Protein AF-A0A7S2Z7R9-F1 (afdb_monomer_lite)

InterPro domains:
  IPR000560 Histidine phosphatase superfamily, clade-2 [PF00328] (1-118)
  IPR029033 Histidine phosphatase superfamily [G3DSA:3.40.50.1240] (1-161)
  IPR029033 Histidine phosphatase superfamily [SSF53254] (1-146)
  IPR050645 Histidine Acid Phosphatase [PTHR11567] (1-157)

Sequence (161 aa):
QLGGWLRQRYSLDHFAGFLPADYSPQAIKVRSTNISRTLDTVTGVLTGLFPSSRSPILIETCDDTKEWLYPNHRNCQRLQQLMAATKKGLESKRKENEYLSGLEARLREAVKLPKDGEEKKDLRFVAMYDVAKSYKFHTGQVPPHYEMGEDLLKELERVAV

Foldseek 3Di:
DQLLVCQCCCPNPDNNPNDDQADDPVSDAAEFEPDPVGVVVVVVSPCNNHVPYPDDDDYDYDDLLPDDVDPSLVNDVVSVVVVVVVVVVVVVVLVVDPVNVVLVVLQCVQLVPDDPPPDRDDDDLLVQLCQQVVVCVVPVHGDPNGNADPVSSVVSVVVND

Secondary structure (DSSP, 8-state):
-HHHHHHIIIIISTTTTSS-SS--TTT--EE--S-HHHHHHHHHHHHHHSTT--SPPPEE---TTT--SS--TTT-HHHHHHHHHHHHHHHHHHHH-HHHHHHHHHHHHHTTPPPBTB------HHHHHHHHHHHHHHHSS--TTS---HHHHHHHHHHH-

Organism: NCBI:txid464258

Structure (mmCIF, N/CA/C/O backbone):
data_AF-A0A7S2Z7R9-F1
#
_entry.id   AF-A0A7S2Z7R9-F1
#
loop_
_atom_site.group_PDB
_atom_site.id
_atom_site.type_symbol
_atom_site.label_atom_id
_atom_site.label_alt_id
_atom_site.label_comp_id
_atom_site.label_asym_id
_atom_site.label_entity_id
_atom_site.label_seq_id
_atom_site.pdbx_PDB_ins_code
_atom_site.Cartn_x
_atom_site.Cartn_y
_atom_site.Cartn_z
_atom_site.occupancy
_atom_site.B_iso_or_equiv
_atom_site.auth_seq_id
_atom_site.auth_comp_id
_atom_site.auth_asym_id
_atom_site.auth_atom_id
_atom_site.pdbx_PDB_model_num
ATOM 1 N N . GLN A 1 1 ? 6.169 8.914 -10.590 1.00 88.12 1 GLN A N 1
ATOM 2 C CA . GLN A 1 1 ? 7.430 9.478 -10.052 1.00 88.12 1 GLN A CA 1
ATOM 3 C C . GLN A 1 1 ? 8.438 8.393 -9.659 1.00 88.12 1 GLN A C 1
ATOM 5 O O . GLN A 1 1 ? 9.552 8.450 -10.161 1.00 88.12 1 GLN A O 1
ATOM 10 N N . LEU A 1 2 ? 8.075 7.374 -8.863 1.00 97.56 2 LEU A N 1
ATOM 11 C CA . LEU A 1 2 ? 9.015 6.322 -8.422 1.00 97.56 2 LEU A CA 1
ATOM 12 C C . LEU A 1 2 ? 9.764 5.602 -9.565 1.00 97.56 2 LEU A C 1
ATOM 14 O O . LEU A 1 2 ? 10.980 5.473 -9.499 1.00 97.56 2 LEU A O 1
ATOM 18 N N . GLY A 1 3 ? 9.074 5.184 -10.631 1.00 96.94 3 GLY A N 1
ATOM 19 C CA . GLY A 1 3 ? 9.710 4.505 -11.772 1.00 96.94 3 GLY A CA 1
ATOM 20 C C . GLY A 1 3 ? 10.832 5.309 -12.434 1.00 96.94 3 GLY A C 1
ATOM 21 O O . GLY A 1 3 ? 11.929 4.797 -12.637 1.00 96.94 3 GLY A O 1
ATOM 22 N N . GLY A 1 4 ? 10.584 6.595 -12.696 1.00 96.38 4 GLY A N 1
ATOM 23 C CA . GLY A 1 4 ? 11.594 7.492 -13.264 1.00 96.38 4 GLY A CA 1
ATOM 24 C C . GLY A 1 4 ? 12.778 7.714 -12.321 1.00 96.38 4 GLY A C 1
ATOM 25 O O . GLY A 1 4 ? 13.920 7.736 -12.765 1.00 96.38 4 GLY A O 1
ATOM 26 N N . TRP A 1 5 ? 12.526 7.792 -11.009 1.00 96.06 5 TRP A N 1
ATOM 27 C CA . TRP A 1 5 ? 13.599 7.865 -10.015 1.00 96.06 5 TRP A CA 1
ATOM 28 C C . TRP A 1 5 ? 14.475 6.601 -10.014 1.00 96.06 5 TRP A C 1
ATOM 30 O O . TRP A 1 5 ? 15.701 6.702 -9.993 1.00 96.06 5 TRP A O 1
ATOM 40 N N . LEU A 1 6 ? 13.865 5.411 -10.102 1.00 95.81 6 LEU A N 1
ATOM 41 C CA . LEU A 1 6 ? 14.597 4.145 -10.210 1.00 95.81 6 LEU A CA 1
ATOM 42 C C . LEU A 1 6 ? 15.442 4.094 -11.488 1.00 95.81 6 LEU A C 1
ATOM 44 O O . LEU A 1 6 ? 16.604 3.702 -11.423 1.00 95.81 6 LEU A O 1
ATOM 48 N N . ARG A 1 7 ? 14.895 4.545 -12.625 1.00 94.81 7 ARG A N 1
ATOM 49 C CA . ARG A 1 7 ? 15.636 4.650 -13.891 1.00 94.81 7 ARG A CA 1
ATOM 50 C C . ARG A 1 7 ? 16.863 5.542 -13.743 1.00 94.81 7 ARG A C 1
ATOM 52 O O . ARG A 1 7 ? 17.962 5.135 -14.115 1.00 94.81 7 ARG A O 1
ATOM 59 N N . GLN A 1 8 ? 16.680 6.732 -13.170 1.00 94.44 8 GLN A N 1
ATOM 60 C CA . GLN A 1 8 ? 17.779 7.668 -12.952 1.00 94.44 8 GLN A CA 1
ATOM 61 C C . GLN A 1 8 ? 18.875 7.019 -12.107 1.00 94.44 8 GLN A C 1
ATOM 63 O O . GLN A 1 8 ? 20.043 7.040 -12.470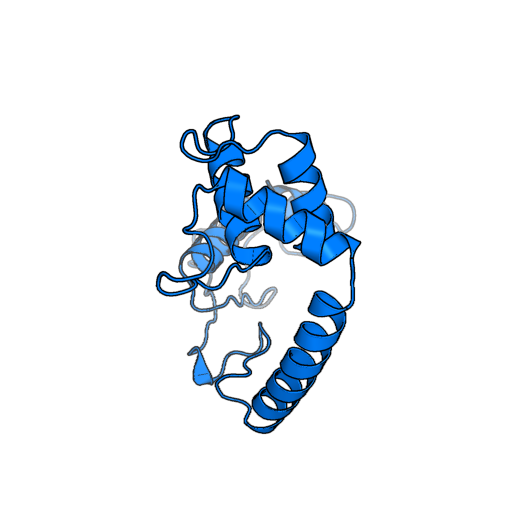 1.00 94.44 8 GLN A O 1
ATOM 68 N N . ARG A 1 9 ? 18.494 6.360 -11.011 1.00 93.81 9 ARG A N 1
ATOM 69 C CA . ARG A 1 9 ? 19.445 5.772 -10.069 1.00 93.81 9 ARG A CA 1
ATOM 70 C C . ARG A 1 9 ? 20.182 4.546 -10.612 1.00 93.81 9 ARG A C 1
ATOM 72 O O . ARG A 1 9 ? 21.380 4.422 -10.367 1.00 93.81 9 ARG A O 1
ATOM 79 N N . TYR A 1 10 ? 19.472 3.640 -11.282 1.00 94.44 10 TYR A N 1
ATOM 80 C CA . TYR A 1 10 ? 19.957 2.288 -11.589 1.00 94.44 10 TYR A CA 1
ATOM 81 C C . TYR A 1 10 ? 20.272 2.031 -13.063 1.00 94.44 10 TYR A C 1
ATOM 83 O O . TYR A 1 10 ? 20.870 1.007 -13.375 1.00 94.44 10 TYR A O 1
ATOM 91 N N . SER A 1 11 ? 19.886 2.936 -13.961 1.00 90.38 11 SER A N 1
ATOM 92 C CA . SER A 1 11 ? 20.220 2.832 -15.384 1.00 90.38 11 SER A CA 1
ATOM 93 C C . SER A 1 11 ? 21.112 3.976 -15.856 1.00 90.38 11 SER A C 1
ATOM 95 O O . SER A 1 11 ? 22.000 3.725 -16.666 1.00 90.38 11 SER A O 1
ATOM 97 N N . LEU A 1 12 ? 20.892 5.207 -15.369 1.00 88.88 12 LEU A N 1
ATOM 98 C CA . LEU A 1 12 ? 21.508 6.415 -15.940 1.00 88.88 12 LEU A CA 1
ATOM 99 C C . LEU A 1 12 ? 22.667 7.004 -15.111 1.00 88.88 12 LEU A C 1
ATOM 101 O O . LEU A 1 12 ? 23.697 7.313 -15.698 1.00 88.88 12 LEU A O 1
ATOM 105 N N . ASP A 1 13 ? 22.529 7.131 -13.786 1.00 86.75 13 ASP A N 1
ATOM 106 C CA . ASP A 1 13 ? 23.502 7.833 -12.926 1.00 86.75 13 ASP A CA 1
ATOM 107 C C . ASP A 1 13 ? 24.344 6.881 -12.053 1.00 86.75 13 ASP A C 1
ATOM 109 O O . ASP A 1 13 ? 25.301 6.259 -12.506 1.00 86.75 13 ASP A O 1
ATOM 113 N N . HIS A 1 14 ? 24.012 6.801 -10.756 1.00 65.88 14 HIS A N 1
ATOM 114 C 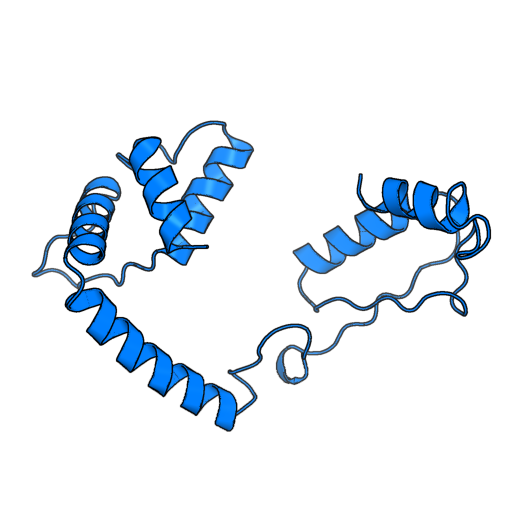CA . HIS A 1 14 ? 24.882 6.311 -9.684 1.00 65.88 14 HIS A CA 1
ATOM 115 C C . HIS A 1 14 ? 25.293 4.849 -9.841 1.00 65.88 14 HIS A C 1
ATOM 117 O O . HIS A 1 14 ? 26.361 4.458 -9.378 1.00 65.88 14 HIS A O 1
ATOM 123 N N . PHE A 1 15 ? 24.443 4.056 -10.484 1.00 77.88 15 PHE A N 1
ATOM 124 C CA . PHE A 1 15 ? 24.725 2.679 -10.861 1.00 77.88 15 PHE A CA 1
ATOM 125 C C . PHE A 1 15 ? 24.527 2.510 -12.368 1.00 77.88 15 PHE A C 1
ATOM 127 O O . PHE A 1 15 ? 23.833 1.589 -12.793 1.00 77.88 15 PHE A O 1
ATOM 134 N N . ALA A 1 16 ? 25.064 3.435 -13.171 1.00 79.25 16 ALA A N 1
ATOM 135 C CA . ALA A 1 16 ? 24.972 3.387 -14.626 1.00 79.25 16 ALA A CA 1
ATOM 136 C C . ALA A 1 16 ? 25.316 1.982 -15.147 1.00 79.25 16 ALA A C 1
ATOM 138 O O . ALA A 1 16 ? 26.379 1.433 -14.857 1.00 79.25 16 ALA A O 1
ATOM 139 N N . GLY A 1 17 ? 24.377 1.387 -15.887 1.00 83.25 17 GLY A N 1
ATOM 140 C CA . GLY A 1 17 ? 24.509 0.036 -16.436 1.00 83.25 17 GLY A CA 1
ATOM 141 C C . GLY A 1 17 ? 24.151 -1.125 -15.497 1.00 83.25 17 GLY A C 1
ATOM 142 O O . GLY A 1 17 ? 24.219 -2.266 -15.946 1.00 83.25 17 GLY A O 1
ATOM 143 N N . PHE A 1 18 ? 23.736 -0.888 -14.243 1.00 93.12 18 PHE A N 1
ATOM 144 C CA . PHE A 1 18 ? 23.233 -1.965 -13.374 1.00 93.12 18 PHE A CA 1
ATOM 145 C C . PHE A 1 18 ? 21.932 -2.564 -13.920 1.00 93.12 18 PHE A C 1
ATOM 147 O O . PHE A 1 18 ? 21.804 -3.783 -14.023 1.00 93.12 18 PHE A O 1
ATOM 154 N N . LEU A 1 19 ? 20.980 -1.710 -14.308 1.00 93.88 19 LEU A N 1
ATOM 155 C CA . LEU A 1 19 ? 19.803 -2.104 -15.076 1.00 93.88 19 LEU A CA 1
ATOM 156 C C . LEU A 1 19 ? 19.940 -1.655 -16.534 1.00 93.88 19 LEU A C 1
ATOM 158 O O . LEU A 1 19 ? 20.324 -0.505 -16.780 1.00 93.88 19 LEU A O 1
ATOM 162 N N . PRO A 1 20 ? 19.553 -2.506 -17.502 1.00 91.31 20 PRO A N 1
ATOM 163 C CA . PRO A 1 20 ? 19.521 -2.113 -18.903 1.00 91.31 20 PRO A CA 1
ATOM 164 C C . PRO A 1 20 ? 18.570 -0.928 -19.108 1.00 91.31 20 PRO A C 1
ATOM 166 O O . PRO A 1 20 ? 17.554 -0.796 -18.425 1.00 91.31 20 PRO A O 1
ATOM 169 N N . ALA A 1 21 ? 18.908 -0.052 -20.057 1.00 89.19 21 ALA A N 1
ATOM 170 C CA . ALA A 1 21 ? 18.085 1.114 -20.373 1.00 89.19 21 ALA A CA 1
ATOM 171 C C . ALA A 1 21 ? 16.717 0.723 -20.962 1.00 89.19 21 ALA A C 1
ATOM 173 O O . ALA A 1 21 ? 15.738 1.444 -20.755 1.00 89.19 21 ALA A O 1
ATOM 174 N N . ASP A 1 22 ? 16.653 -0.416 -21.652 1.00 90.44 22 ASP A N 1
ATOM 175 C CA . ASP A 1 22 ? 15.430 -1.023 -22.167 1.00 90.44 22 ASP A CA 1
ATOM 176 C C . ASP A 1 22 ? 15.057 -2.263 -21.354 1.00 90.44 22 ASP A C 1
ATOM 178 O O . ASP A 1 22 ? 15.906 -2.912 -20.738 1.00 90.44 22 ASP A O 1
ATOM 182 N N . TYR A 1 23 ? 13.769 -2.604 -21.355 1.00 93.06 23 TYR A N 1
ATOM 183 C CA . TYR A 1 23 ? 13.284 -3.776 -20.638 1.00 93.06 23 TYR A CA 1
ATOM 184 C C . TYR A 1 23 ? 13.935 -5.061 -21.169 1.00 93.06 23 TYR A C 1
ATOM 186 O O . TYR A 1 23 ? 13.896 -5.350 -22.365 1.00 93.06 23 TYR A O 1
ATOM 194 N N . SER A 1 24 ? 14.466 -5.867 -20.247 1.00 91.44 24 SER A N 1
ATOM 195 C CA . SER A 1 24 ? 14.914 -7.231 -20.512 1.00 91.44 24 SER A CA 1
ATOM 196 C C . SER A 1 24 ? 14.293 -8.191 -19.491 1.00 91.44 24 SER A C 1
ATOM 198 O O . SER A 1 24 ? 14.525 -8.021 -18.289 1.00 91.44 24 SER A O 1
ATOM 200 N N . PRO A 1 25 ? 13.556 -9.233 -19.927 1.00 91.44 25 PRO A N 1
ATOM 201 C CA . PRO A 1 25 ? 12.951 -10.216 -19.024 1.00 91.44 25 PRO A CA 1
ATOM 202 C C . PRO A 1 25 ? 13.986 -11.064 -18.268 1.00 91.44 25 PRO A C 1
ATOM 204 O O . PRO A 1 25 ? 13.652 -11.705 -17.278 1.00 91.44 25 PRO A O 1
ATOM 207 N N . GLN A 1 26 ? 15.246 -11.079 -18.717 1.00 92.00 26 GLN A N 1
ATOM 208 C CA . GLN A 1 26 ? 16.338 -11.768 -18.021 1.00 92.00 26 GLN A CA 1
ATOM 209 C C . GLN A 1 26 ? 16.934 -10.917 -16.892 1.00 92.00 26 GLN A C 1
ATOM 211 O O . GLN A 1 26 ? 17.504 -11.464 -15.952 1.00 92.00 26 GLN A O 1
ATOM 216 N N . ALA A 1 27 ? 16.805 -9.589 -16.982 1.00 91.44 27 ALA A N 1
ATOM 217 C CA . ALA A 1 27 ? 17.386 -8.657 -16.021 1.00 91.44 27 ALA A CA 1
ATOM 218 C C . ALA A 1 27 ? 16.468 -8.390 -14.824 1.00 91.44 27 ALA A C 1
ATOM 220 O O . ALA A 1 27 ? 16.953 -8.072 -13.740 1.00 91.44 27 ALA A O 1
ATOM 221 N N . ILE A 1 28 ? 15.148 -8.501 -15.007 1.00 93.50 28 ILE A N 1
ATOM 222 C CA . ILE A 1 28 ? 14.179 -8.215 -13.948 1.00 93.50 28 ILE A CA 1
ATOM 223 C C . ILE A 1 28 ? 13.091 -9.280 -13.873 1.00 93.50 28 ILE A C 1
ATOM 225 O O . ILE A 1 28 ? 12.597 -9.771 -14.886 1.00 93.50 28 ILE A O 1
ATOM 229 N N . LYS A 1 29 ? 12.654 -9.556 -12.645 1.00 95.44 29 LYS A N 1
ATOM 230 C CA . LYS A 1 29 ? 11.396 -10.245 -12.360 1.00 95.44 29 LYS A CA 1
ATOM 231 C C . LYS A 1 29 ? 10.484 -9.292 -11.616 1.00 95.44 29 LYS A C 1
ATOM 233 O O . LYS A 1 29 ? 10.929 -8.602 -10.700 1.00 95.44 29 LYS A O 1
ATOM 238 N N . VAL A 1 30 ? 9.219 -9.261 -12.009 1.00 97.00 30 VAL A N 1
ATOM 239 C CA . VAL A 1 30 ? 8.224 -8.386 -11.399 1.00 97.00 30 VAL A CA 1
ATOM 240 C C . VAL A 1 30 ? 7.154 -9.247 -10.763 1.00 97.00 30 VAL A C 1
ATOM 242 O O . VAL A 1 30 ? 6.573 -10.103 -11.422 1.00 97.00 30 VAL A O 1
ATOM 245 N N . ARG A 1 31 ? 6.884 -8.992 -9.485 1.00 97.56 31 ARG A N 1
ATOM 246 C CA . ARG A 1 31 ? 5.823 -9.648 -8.730 1.00 97.56 31 ARG A CA 1
ATOM 247 C C . ARG A 1 31 ? 4.977 -8.602 -8.019 1.00 97.56 31 ARG A C 1
ATOM 249 O O . ARG A 1 31 ? 5.515 -7.627 -7.498 1.00 97.56 31 ARG A O 1
ATOM 256 N N . SER A 1 32 ? 3.672 -8.826 -7.972 1.00 98.12 32 SER A N 1
ATOM 257 C CA . SER A 1 32 ? 2.734 -8.035 -7.179 1.00 98.12 32 SER A CA 1
ATOM 258 C C . SER A 1 32 ? 1.712 -8.949 -6.508 1.00 98.12 32 SER A C 1
ATOM 260 O O . SER A 1 32 ? 1.587 -10.123 -6.861 1.00 98.12 32 SER A O 1
ATOM 262 N N . THR A 1 33 ? 0.965 -8.415 -5.546 1.00 98.00 33 THR A N 1
ATOM 263 C CA . THR A 1 33 ? -0.253 -9.089 -5.086 1.00 98.00 33 THR A CA 1
ATOM 264 C C . THR A 1 33 ? -1.307 -9.046 -6.189 1.00 98.00 33 THR A C 1
ATOM 266 O O . THR A 1 33 ? -1.327 -8.121 -7.003 1.00 98.00 33 THR A O 1
ATOM 269 N N . ASN A 1 34 ? -2.223 -10.014 -6.202 1.00 97.50 34 ASN A N 1
ATOM 270 C CA . ASN A 1 34 ? -3.347 -10.020 -7.140 1.00 97.50 34 ASN A CA 1
ATOM 271 C C . ASN A 1 34 ? -4.473 -9.057 -6.704 1.00 97.50 34 ASN A C 1
ATOM 273 O O . ASN A 1 34 ? -5.603 -9.466 -6.448 1.00 97.50 34 ASN A O 1
ATOM 277 N N . ILE A 1 35 ? -4.146 -7.773 -6.537 1.00 97.12 35 ILE A N 1
ATOM 278 C CA . ILE A 1 35 ? -5.073 -6.710 -6.130 1.00 97.12 35 ILE A CA 1
ATOM 279 C C . ILE A 1 35 ? -4.945 -5.568 -7.142 1.00 97.12 35 ILE A C 1
ATOM 281 O O . ILE A 1 35 ? -3.841 -5.110 -7.414 1.00 97.12 35 ILE A O 1
ATOM 285 N N . SER A 1 36 ? -6.063 -5.062 -7.671 1.00 97.81 36 SER A N 1
ATOM 286 C CA . SER A 1 36 ? -6.060 -4.034 -8.732 1.00 97.81 36 SER A CA 1
ATOM 287 C C . SER A 1 36 ? -5.124 -2.858 -8.434 1.00 97.81 36 SER A C 1
ATOM 289 O O . SER A 1 36 ? -4.216 -2.579 -9.208 1.00 97.81 36 SER A O 1
ATOM 291 N N . ARG A 1 37 ? -5.240 -2.250 -7.247 1.00 96.50 37 ARG A N 1
ATOM 292 C CA . ARG A 1 37 ? -4.415 -1.090 -6.867 1.00 96.50 37 ARG A CA 1
ATOM 293 C C . ARG A 1 37 ? -2.907 -1.359 -6.897 1.00 96.50 37 ARG A C 1
ATOM 295 O O . ARG A 1 37 ? -2.132 -0.448 -7.180 1.00 96.50 37 ARG A O 1
ATOM 302 N N . THR A 1 38 ? -2.462 -2.576 -6.574 1.00 97.62 38 THR A N 1
ATOM 303 C CA . THR A 1 38 ? -1.030 -2.913 -6.575 1.00 97.62 38 THR A CA 1
ATOM 304 C C . THR A 1 38 ? -0.548 -3.241 -7.984 1.00 97.62 38 THR A C 1
ATOM 306 O O . THR A 1 38 ? 0.586 -2.903 -8.318 1.00 97.62 38 THR A O 1
ATOM 309 N N . LEU A 1 39 ? -1.409 -3.817 -8.829 1.00 98.19 39 LEU A N 1
ATOM 310 C CA . LEU A 1 39 ? -1.163 -4.005 -10.262 1.00 98.19 39 LEU A CA 1
ATOM 311 C C . LEU A 1 39 ? -1.050 -2.670 -11.009 1.00 98.19 39 LEU A C 1
ATOM 313 O O . LEU A 1 39 ? -0.093 -2.461 -11.756 1.00 98.19 39 LEU A O 1
ATOM 317 N N . ASP A 1 40 ? -1.957 -1.732 -10.748 1.00 97.75 40 ASP A N 1
ATOM 318 C CA . ASP A 1 40 ? -1.918 -0.392 -11.344 1.00 97.75 40 ASP A CA 1
ATOM 319 C C . ASP A 1 40 ? -0.670 0.372 -10.884 1.00 97.75 40 ASP A C 1
ATOM 321 O O . ASP A 1 40 ? 0.030 0.996 -11.685 1.00 97.75 40 ASP A O 1
ATOM 325 N N . THR A 1 41 ? -0.333 0.261 -9.594 1.00 97.88 41 THR A N 1
ATOM 326 C CA . THR A 1 41 ? 0.868 0.890 -9.028 1.00 97.88 41 THR A CA 1
ATOM 327 C C . THR A 1 41 ? 2.139 0.356 -9.682 1.00 97.88 41 THR A C 1
ATOM 329 O O . THR A 1 41 ? 2.964 1.150 -10.139 1.00 97.88 41 THR A O 1
ATOM 332 N N . VAL A 1 42 ? 2.321 -0.971 -9.753 1.00 97.88 42 VAL A N 1
ATOM 333 C CA . VAL A 1 42 ? 3.531 -1.546 -10.363 1.00 97.88 42 VAL A CA 1
ATOM 334 C C . VAL A 1 42 ? 3.590 -1.245 -11.860 1.00 97.88 42 VAL A C 1
ATOM 336 O O . VAL A 1 42 ? 4.666 -0.935 -12.363 1.00 97.88 42 VAL A O 1
ATOM 339 N N . THR A 1 43 ? 2.448 -1.212 -12.550 1.00 96.50 43 THR A N 1
ATOM 340 C CA . THR A 1 43 ? 2.372 -0.788 -13.954 1.00 96.50 43 THR A CA 1
ATOM 341 C C . THR A 1 43 ? 2.872 0.647 -14.117 1.00 96.50 43 THR A C 1
ATOM 343 O O . THR A 1 43 ? 3.762 0.899 -14.925 1.00 96.50 43 THR A O 1
ATOM 346 N N . GLY A 1 44 ? 2.402 1.586 -13.288 1.00 96.62 44 GLY A N 1
ATOM 347 C CA . GLY A 1 44 ? 2.888 2.969 -13.301 1.00 96.62 44 GLY A CA 1
ATOM 348 C C . GLY A 1 44 ? 4.385 3.102 -12.983 1.00 96.62 44 GLY A C 1
ATOM 349 O O . GLY A 1 44 ? 5.074 3.947 -13.562 1.00 96.62 44 GLY A O 1
ATOM 350 N N . VAL A 1 45 ? 4.922 2.259 -12.093 1.00 97.81 45 VAL A N 1
ATOM 351 C CA . VAL A 1 45 ? 6.368 2.192 -11.817 1.00 97.81 45 VAL A CA 1
ATOM 352 C C . VAL A 1 45 ? 7.133 1.691 -13.042 1.00 97.81 45 VAL A C 1
ATOM 354 O O . VAL A 1 45 ? 8.118 2.317 -13.429 1.00 97.81 45 VAL A O 1
ATOM 357 N N . LEU A 1 46 ? 6.680 0.613 -13.679 1.00 96.81 46 LEU A N 1
ATOM 358 C CA . LEU A 1 46 ? 7.333 0.030 -14.850 1.00 96.81 46 LEU A CA 1
ATOM 359 C C . LEU A 1 46 ? 7.319 0.968 -16.056 1.00 96.81 46 LEU A C 1
ATOM 361 O O . LEU A 1 46 ? 8.352 1.115 -16.702 1.00 96.81 46 LEU A O 1
ATOM 365 N N . THR A 1 47 ? 6.209 1.666 -16.304 1.00 95.38 47 THR A N 1
ATOM 366 C CA . THR A 1 47 ? 6.122 2.687 -17.359 1.00 95.38 47 THR A CA 1
ATOM 367 C C . THR A 1 47 ? 7.138 3.809 -17.140 1.00 95.38 47 THR A C 1
ATOM 369 O O . THR A 1 47 ? 7.734 4.303 -18.090 1.00 95.38 47 THR A O 1
ATOM 372 N N . GLY A 1 48 ? 7.382 4.206 -15.886 1.00 95.69 48 GLY A N 1
ATOM 373 C CA . GLY A 1 48 ? 8.418 5.193 -15.574 1.00 95.69 48 GLY A CA 1
ATOM 374 C C . GLY A 1 48 ? 9.847 4.643 -15.661 1.00 95.69 48 GLY A C 1
ATOM 375 O O . GLY A 1 48 ? 10.764 5.380 -16.016 1.00 95.69 48 GLY A O 1
ATOM 376 N N . LEU A 1 49 ? 10.044 3.368 -15.321 1.00 96.19 49 LEU A N 1
ATOM 377 C CA . LEU A 1 49 ? 11.356 2.718 -15.317 1.00 96.19 49 LEU A CA 1
ATOM 378 C C . LEU A 1 49 ? 11.830 2.375 -16.743 1.00 96.19 49 LEU A C 1
ATOM 380 O O . LEU A 1 49 ? 12.982 2.641 -17.094 1.00 96.19 49 LEU A O 1
ATOM 384 N N . PHE A 1 50 ? 10.923 1.870 -17.584 1.00 95.62 50 PHE A N 1
ATOM 385 C CA . PHE A 1 50 ? 11.160 1.463 -18.974 1.00 95.62 50 PHE A CA 1
ATOM 386 C C . PHE A 1 50 ? 10.183 2.157 -19.945 1.00 95.62 50 PHE A C 1
ATOM 388 O O . PHE A 1 50 ? 9.362 1.490 -20.577 1.00 95.62 50 PHE A O 1
ATOM 395 N N . PRO A 1 51 ? 10.268 3.489 -20.110 1.00 93.69 51 PRO A N 1
ATOM 396 C CA . PRO A 1 51 ? 9.305 4.263 -20.902 1.00 93.69 51 PRO A CA 1
ATOM 397 C C . PRO A 1 51 ? 9.286 3.900 -22.393 1.00 93.69 51 PRO A C 1
ATOM 399 O O . PRO A 1 51 ? 8.278 4.106 -23.061 1.00 93.69 51 PRO A O 1
ATOM 402 N N . SER A 1 52 ? 10.385 3.346 -22.914 1.00 91.19 52 SER A N 1
ATOM 403 C CA . SER A 1 52 ? 10.528 2.949 -24.321 1.00 91.19 52 SER A CA 1
ATOM 404 C C . SER A 1 52 ? 10.183 1.479 -24.585 1.00 91.19 52 SER A C 1
ATOM 406 O O . SER A 1 52 ? 10.344 1.013 -25.715 1.00 91.19 52 SER A O 1
ATOM 408 N N . SER A 1 53 ? 9.739 0.723 -23.570 1.00 90.62 53 SER A N 1
ATOM 409 C CA . SER A 1 53 ? 9.450 -0.703 -23.744 1.00 90.62 53 SER A CA 1
ATOM 410 C C . SER A 1 53 ? 8.286 -0.910 -24.711 1.00 90.62 53 SER A C 1
ATOM 412 O O . SER A 1 53 ? 7.166 -0.475 -24.459 1.00 90.62 53 SER A O 1
ATOM 414 N N . ARG A 1 54 ? 8.547 -1.623 -25.810 1.00 86.75 54 ARG A N 1
ATOM 415 C CA . ARG A 1 54 ? 7.513 -2.080 -26.757 1.00 86.75 54 ARG A CA 1
ATOM 416 C C . ARG A 1 54 ? 6.985 -3.470 -26.422 1.00 86.75 54 ARG A C 1
ATOM 418 O O . ARG A 1 54 ? 5.926 -3.860 -26.904 1.00 86.75 54 ARG A O 1
ATOM 425 N N . SER A 1 55 ? 7.737 -4.213 -25.618 1.00 87.44 55 SER A N 1
ATOM 426 C CA . SER A 1 55 ? 7.376 -5.559 -25.197 1.00 87.44 55 SER A CA 1
ATOM 427 C C . SER A 1 55 ? 6.502 -5.502 -23.946 1.00 87.44 55 SER A C 1
ATOM 429 O O . SER A 1 55 ? 6.767 -4.677 -23.061 1.00 87.44 55 SER A O 1
ATOM 431 N N . PRO A 1 56 ? 5.495 -6.386 -23.830 1.00 90.75 56 PRO A N 1
ATOM 432 C CA . PRO A 1 56 ? 4.748 -6.528 -22.592 1.00 90.75 56 PRO A CA 1
ATOM 433 C C . PRO A 1 56 ? 5.689 -6.982 -21.472 1.00 90.75 56 PRO A C 1
ATOM 435 O O . PRO A 1 56 ? 6.508 -7.884 -21.656 1.00 90.75 56 PRO A O 1
ATOM 438 N N . ILE A 1 57 ? 5.559 -6.352 -20.307 1.00 95.00 57 ILE A N 1
ATOM 439 C CA . ILE A 1 57 ? 6.295 -6.728 -19.099 1.00 95.00 57 ILE A CA 1
ATOM 440 C C . ILE A 1 57 ? 5.384 -7.631 -18.273 1.00 95.00 57 ILE A C 1
ATOM 442 O O . ILE A 1 57 ? 4.311 -7.207 -17.846 1.00 95.00 57 ILE A O 1
ATOM 446 N N . LEU A 1 58 ? 5.799 -8.879 -18.059 1.00 95.81 58 LEU A N 1
ATOM 447 C CA . LEU A 1 58 ? 5.026 -9.833 -17.269 1.00 95.81 58 LEU A CA 1
ATOM 448 C C . LEU A 1 58 ? 5.090 -9.469 -15.779 1.00 95.81 58 LEU A C 1
ATOM 450 O O . LEU A 1 58 ? 6.177 -9.339 -15.215 1.00 95.81 58 LEU A O 1
ATOM 454 N N . ILE A 1 59 ? 3.922 -9.347 -15.149 1.00 97.69 59 ILE A N 1
ATOM 455 C CA . ILE A 1 59 ? 3.778 -9.192 -13.700 1.00 97.69 59 ILE A CA 1
ATOM 456 C C . ILE A 1 59 ? 3.272 -10.520 -1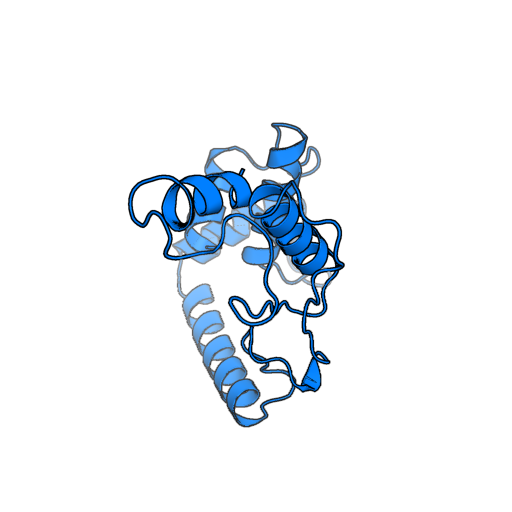3.145 1.00 97.69 59 ILE A C 1
ATOM 458 O O . ILE A 1 59 ? 2.149 -10.933 -13.427 1.00 97.69 59 ILE A O 1
ATOM 462 N N . GLU A 1 60 ? 4.102 -11.189 -12.353 1.00 97.94 60 GLU A N 1
ATOM 463 C CA . GLU A 1 60 ? 3.714 -12.413 -11.666 1.00 97.94 60 GLU A CA 1
ATOM 464 C C . GLU A 1 60 ? 2.829 -12.084 -10.460 1.00 97.94 60 GLU A C 1
ATOM 466 O O . GLU A 1 60 ? 3.138 -11.212 -9.645 1.00 97.94 60 GLU A O 1
ATOM 471 N N . THR A 1 61 ? 1.741 -12.827 -10.311 1.00 98.19 61 THR A N 1
ATOM 472 C CA . THR A 1 61 ? 0.883 -12.790 -9.127 1.00 98.19 61 THR A CA 1
ATOM 473 C C . THR A 1 61 ? 0.616 -14.212 -8.652 1.00 98.19 61 THR A C 1
ATOM 475 O O . THR A 1 61 ? 1.018 -15.192 -9.284 1.00 98.19 61 THR A O 1
ATOM 478 N N . CYS A 1 62 ? -0.042 -14.351 -7.507 1.00 96.88 62 CYS A N 1
ATOM 479 C CA . CYS A 1 62 ? -0.649 -15.617 -7.133 1.00 96.88 62 CYS A CA 1
ATOM 480 C C . CYS A 1 62 ? -2.005 -15.396 -6.469 1.00 96.88 62 CYS A C 1
ATOM 482 O O . CYS A 1 62 ? -2.375 -14.271 -6.131 1.00 96.88 62 CYS A O 1
ATOM 484 N N . ASP A 1 63 ? -2.731 -16.495 -6.313 1.00 95.94 63 ASP A N 1
ATOM 485 C CA . ASP A 1 63 ? -3.983 -16.534 -5.576 1.00 95.94 63 ASP A CA 1
ATOM 486 C C . ASP A 1 63 ? -3.799 -16.109 -4.111 1.00 95.94 63 ASP A C 1
ATOM 488 O O . ASP A 1 63 ? -2.744 -16.339 -3.507 1.00 95.94 63 ASP A O 1
ATOM 492 N N . ASP A 1 64 ? -4.839 -15.512 -3.528 1.00 93.44 64 ASP A N 1
ATOM 493 C CA . ASP A 1 64 ? -4.793 -14.970 -2.173 1.00 93.44 64 ASP A CA 1
ATOM 494 C C . ASP A 1 64 ? -4.527 -16.047 -1.113 1.00 93.44 64 ASP A C 1
ATOM 496 O O . ASP A 1 64 ? -3.977 -15.730 -0.057 1.00 93.44 64 ASP A O 1
ATOM 500 N N . THR A 1 65 ? -4.830 -17.318 -1.398 1.00 94.69 65 THR A N 1
ATOM 501 C CA . THR A 1 65 ? -4.556 -18.458 -0.515 1.00 94.69 65 THR A CA 1
ATOM 502 C C . THR A 1 65 ? -3.079 -18.823 -0.424 1.00 94.69 65 THR A C 1
ATOM 504 O O . THR A 1 65 ? -2.637 -19.382 0.580 1.00 94.69 65 THR A O 1
ATOM 507 N N . LYS A 1 66 ? -2.298 -18.470 -1.450 1.00 95.00 66 LYS A N 1
ATOM 508 C CA . LYS A 1 66 ? -0.864 -18.780 -1.576 1.00 95.00 66 LYS A CA 1
ATOM 509 C C . LYS A 1 66 ? 0.019 -17.542 -1.447 1.00 95.00 66 LYS A C 1
ATOM 511 O O . LYS A 1 66 ? 1.240 -17.643 -1.575 1.00 95.00 66 LYS A O 1
ATOM 516 N N . GLU A 1 67 ? -0.584 -16.380 -1.212 1.00 95.94 67 GLU A N 1
ATOM 517 C CA . GLU A 1 67 ? 0.149 -15.126 -1.161 1.00 95.94 67 GLU A CA 1
ATOM 518 C C . GLU A 1 67 ? 1.021 -15.022 0.090 1.00 95.94 67 GLU A C 1
ATOM 520 O O . GLU A 1 67 ? 0.607 -15.368 1.200 1.00 95.94 67 GLU A O 1
ATOM 525 N N . TRP A 1 68 ? 2.234 -14.515 -0.119 1.00 94.56 68 TRP A N 1
ATOM 526 C CA . TRP A 1 68 ? 3.270 -14.334 0.894 1.00 94.56 68 TRP A CA 1
ATOM 527 C C . TRP A 1 68 ? 3.804 -12.896 0.948 1.00 94.56 68 TRP A C 1
ATOM 529 O O . TRP A 1 68 ? 4.564 -12.563 1.853 1.00 94.56 68 TRP A O 1
ATOM 539 N N . LEU A 1 69 ? 3.368 -12.016 0.037 1.00 96.44 69 LEU A N 1
ATOM 540 C CA . LEU A 1 69 ? 3.663 -10.578 0.082 1.00 96.44 69 LEU A CA 1
ATOM 541 C C . LEU A 1 69 ? 2.922 -9.825 1.206 1.00 96.44 69 LEU A C 1
ATOM 543 O O . LEU A 1 69 ? 3.179 -8.644 1.430 1.00 96.44 69 LEU A O 1
ATOM 547 N N . TYR A 1 70 ? 2.019 -10.490 1.929 1.00 94.50 70 TYR A N 1
ATOM 548 C CA . TYR A 1 70 ? 1.436 -10.003 3.179 1.00 94.50 70 TYR A CA 1
ATOM 549 C C . TYR A 1 70 ? 1.238 -11.155 4.177 1.00 94.50 70 TYR A C 1
ATOM 551 O O . TYR A 1 70 ? 1.166 -12.317 3.768 1.00 94.50 70 TYR A O 1
ATOM 559 N N . PRO A 1 71 ? 1.099 -10.868 5.488 1.00 94.12 71 PRO A N 1
ATOM 560 C CA . PRO A 1 71 ? 0.818 -11.888 6.498 1.00 94.12 71 PRO A CA 1
ATOM 561 C C . PRO A 1 71 ? -0.535 -12.582 6.265 1.00 94.12 71 PRO A C 1
ATOM 563 O O . PRO A 1 71 ? -1.600 -12.102 6.671 1.00 94.12 71 PRO A O 1
ATOM 566 N N . ASN A 1 72 ? -0.496 -13.743 5.616 1.00 94.31 72 ASN A N 1
ATOM 567 C CA . ASN A 1 72 ? -1.678 -14.497 5.219 1.00 94.31 72 ASN A CA 1
ATOM 568 C C . ASN A 1 72 ? -2.216 -15.388 6.351 1.00 94.31 72 ASN A C 1
ATOM 570 O O . ASN A 1 72 ? -2.215 -16.618 6.300 1.00 94.31 72 ASN A O 1
ATOM 574 N N . HIS A 1 73 ? -2.689 -14.745 7.413 1.00 94.06 73 HIS A N 1
ATOM 575 C CA . HIS A 1 73 ? -3.242 -15.414 8.592 1.00 94.06 73 HIS A CA 1
ATOM 576 C C . HIS A 1 73 ? -4.559 -16.152 8.328 1.00 94.06 73 HIS A C 1
ATOM 578 O O . HIS A 1 73 ? -5.000 -16.916 9.177 1.00 94.06 73 HIS A O 1
ATOM 584 N N . ARG A 1 74 ? -5.198 -15.932 7.174 1.00 92.56 74 ARG A N 1
ATOM 585 C CA . ARG A 1 74 ? -6.395 -16.680 6.770 1.00 92.56 74 ARG A CA 1
ATOM 586 C C . ARG A 1 74 ? -6.058 -18.109 6.357 1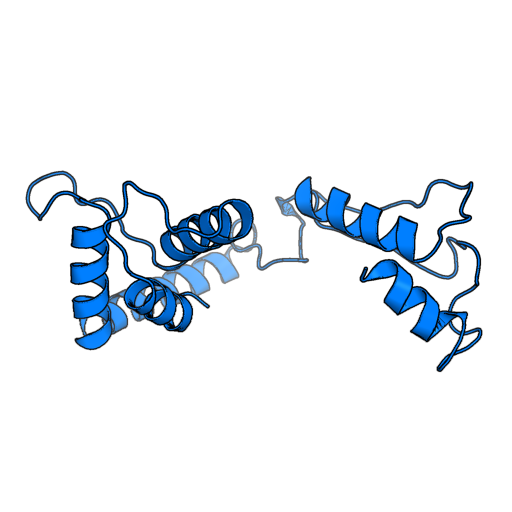.00 92.56 74 ARG A C 1
ATOM 588 O O . ARG A 1 74 ? -6.841 -19.009 6.627 1.00 92.56 74 ARG A O 1
ATOM 595 N N . ASN A 1 75 ? -4.889 -18.302 5.749 1.00 94.94 75 ASN A N 1
ATOM 596 C CA . ASN A 1 75 ? -4.470 -19.583 5.177 1.00 94.94 75 ASN A CA 1
ATOM 597 C C . ASN A 1 75 ? -3.339 -20.256 5.971 1.00 94.94 75 ASN A C 1
ATOM 599 O O . ASN A 1 75 ? -3.053 -21.432 5.775 1.00 94.94 75 ASN A O 1
ATOM 603 N N . CYS A 1 76 ? -2.722 -19.545 6.920 1.00 95.19 76 CYS A N 1
ATOM 604 C CA . CYS A 1 76 ? -1.767 -20.112 7.867 1.00 95.19 76 CYS A CA 1
ATOM 605 C C . CYS A 1 76 ? -2.410 -20.295 9.250 1.00 95.19 76 CYS A C 1
ATOM 607 O O . CYS A 1 76 ? -2.508 -19.345 10.031 1.00 95.19 76 CYS A O 1
ATOM 609 N N . GLN A 1 77 ? -2.795 -21.532 9.584 1.00 96.00 77 GLN A N 1
ATOM 610 C CA . GLN A 1 77 ? -3.485 -21.868 10.839 1.00 96.00 77 GLN A CA 1
ATOM 611 C C . GLN A 1 77 ? -2.701 -21.426 12.084 1.00 96.00 77 GLN A C 1
ATOM 613 O O . GLN A 1 77 ? -3.268 -20.864 13.022 1.00 96.00 77 GLN A O 1
ATOM 618 N N . ARG A 1 78 ? -1.378 -21.636 12.097 1.00 96.56 78 ARG A N 1
ATOM 619 C CA . ARG A 1 78 ? -0.547 -21.222 13.234 1.00 96.56 78 ARG A CA 1
ATOM 620 C C . ARG A 1 78 ? -0.515 -19.703 13.381 1.00 96.56 78 ARG A C 1
ATOM 622 O O . ARG A 1 78 ? -0.637 -19.202 14.497 1.00 96.56 78 ARG A O 1
ATOM 629 N N . LEU A 1 79 ? -0.382 -18.971 12.275 1.00 96.25 79 LEU A N 1
ATOM 630 C CA . LEU A 1 79 ? -0.398 -17.510 12.297 1.00 96.25 79 LEU A CA 1
ATOM 631 C C . LEU A 1 79 ? -1.763 -16.980 12.751 1.00 96.25 79 LEU A C 1
ATOM 633 O O . LEU A 1 79 ? -1.808 -16.060 13.560 1.00 96.25 79 LEU A O 1
ATOM 637 N N . GLN A 1 80 ? -2.862 -17.598 12.310 1.00 96.12 80 GLN A N 1
ATOM 638 C CA . GLN A 1 80 ? -4.213 -17.264 12.763 1.00 96.12 80 GLN A CA 1
ATOM 639 C C . GLN A 1 80 ? -4.339 -17.341 14.290 1.00 96.12 80 GLN A C 1
ATOM 641 O O . GLN A 1 80 ? -4.812 -16.398 14.924 1.00 96.12 80 GLN A O 1
ATOM 646 N N . GLN A 1 81 ? -3.876 -18.446 14.885 1.00 95.88 81 GLN A N 1
ATOM 647 C CA . GLN A 1 81 ? -3.905 -18.659 16.335 1.00 95.88 81 GLN A CA 1
ATOM 648 C C . GLN A 1 81 ? -3.069 -17.614 17.079 1.00 95.88 81 GLN A C 1
ATOM 650 O O . GLN A 1 81 ? -3.526 -17.052 18.074 1.00 95.88 81 GLN A O 1
ATOM 655 N N . LEU A 1 82 ? -1.859 -17.332 16.584 1.00 95.94 82 LEU A N 1
ATOM 656 C CA . LEU A 1 82 ? -0.972 -16.332 17.177 1.00 95.94 82 LEU A CA 1
ATOM 657 C C . LEU A 1 82 ? -1.596 -14.935 17.115 1.00 95.94 82 LEU A C 1
ATOM 659 O O . LEU A 1 82 ? -1.667 -14.258 18.136 1.00 95.94 82 LEU A O 1
ATOM 663 N N . MET A 1 83 ? -2.129 -14.528 15.960 1.00 94.19 83 MET A N 1
ATOM 664 C CA . MET A 1 83 ? -2.784 -13.226 15.814 1.00 94.19 83 MET A CA 1
ATOM 665 C C . MET A 1 83 ? -4.033 -13.106 16.690 1.00 94.19 83 MET A C 1
ATOM 667 O O . MET A 1 83 ? -4.251 -12.050 17.280 1.00 94.19 83 MET A O 1
ATOM 671 N N . ALA A 1 84 ? -4.828 -14.170 16.832 1.00 92.12 84 ALA A N 1
ATOM 672 C CA . ALA A 1 84 ? -5.990 -14.176 17.719 1.00 92.12 84 ALA A CA 1
ATOM 673 C C . ALA A 1 84 ? -5.588 -14.015 19.197 1.00 92.12 84 ALA A C 1
ATOM 675 O O . ALA A 1 84 ? -6.176 -13.200 19.913 1.00 92.12 84 ALA A O 1
ATOM 676 N N . ALA A 1 85 ? -4.554 -14.735 19.644 1.00 92.50 85 ALA A N 1
ATOM 677 C CA . ALA A 1 85 ? -4.021 -14.609 21.000 1.00 92.50 85 ALA A CA 1
ATOM 678 C C . ALA A 1 85 ? -3.467 -13.198 21.266 1.00 92.50 85 ALA A C 1
ATOM 680 O O . ALA A 1 85 ? -3.795 -12.583 22.283 1.00 92.50 85 ALA A O 1
ATOM 681 N N . THR A 1 86 ? -2.690 -12.649 20.327 1.00 92.31 86 THR A N 1
ATOM 682 C CA . THR A 1 86 ? -2.155 -11.285 20.421 1.00 92.31 86 THR A CA 1
ATOM 683 C C . THR A 1 86 ? -3.269 -10.241 20.434 1.00 92.31 86 THR A C 1
ATOM 685 O O . THR A 1 86 ? -3.225 -9.327 21.254 1.00 92.31 86 THR A O 1
ATOM 688 N N . LYS A 1 87 ? -4.296 -10.389 19.585 1.00 89.62 87 LYS A N 1
ATOM 689 C CA . LYS A 1 87 ? -5.444 -9.474 19.530 1.00 89.62 87 LYS A CA 1
ATOM 690 C C . LYS A 1 87 ? -6.154 -9.392 20.881 1.00 89.62 87 LYS A C 1
ATOM 692 O O . LYS A 1 87 ? -6.377 -8.289 21.366 1.00 89.62 87 LYS A O 1
ATOM 697 N N . LYS A 1 88 ? -6.423 -10.532 21.525 1.00 87.06 88 LYS A N 1
ATOM 698 C CA . LYS A 1 88 ? -7.048 -10.568 22.858 1.00 87.06 88 LYS A CA 1
ATOM 699 C C . LYS A 1 88 ? -6.212 -9.813 23.899 1.00 87.06 88 LYS A C 1
ATOM 701 O O . LYS A 1 88 ? -6.755 -9.033 24.674 1.00 87.06 88 LYS A O 1
ATOM 706 N N . GLY A 1 89 ? -4.891 -10.004 23.892 1.00 87.38 89 GLY A N 1
ATOM 707 C CA . GLY A 1 89 ? -3.987 -9.286 24.797 1.00 87.38 89 GLY A CA 1
ATOM 708 C C . GLY A 1 89 ? -3.930 -7.777 24.529 1.00 87.38 89 GLY A C 1
ATOM 709 O O . GLY A 1 89 ? -3.901 -6.985 25.470 1.00 87.38 89 GLY A O 1
ATOM 710 N N . LEU A 1 90 ? -3.945 -7.368 23.257 1.00 86.31 90 LEU A N 1
ATOM 711 C CA . LEU A 1 90 ? -3.976 -5.957 22.863 1.00 86.31 90 LEU A CA 1
ATOM 712 C C . LEU A 1 90 ? -5.301 -5.282 23.231 1.00 86.31 90 LEU A C 1
ATOM 714 O O . LEU A 1 90 ? -5.289 -4.137 23.670 1.00 86.31 90 LEU A O 1
ATOM 718 N N . GLU A 1 91 ? -6.430 -5.979 23.100 1.00 83.00 91 GLU A N 1
ATOM 719 C CA . GLU A 1 91 ? -7.740 -5.461 23.503 1.00 83.00 91 GLU A CA 1
ATOM 720 C C . GLU A 1 91 ? -7.817 -5.201 25.010 1.00 83.00 91 GLU A C 1
ATOM 722 O O . GLU A 1 91 ? -8.303 -4.144 25.411 1.00 83.00 91 GLU A O 1
ATOM 727 N N . SER A 1 92 ? -7.299 -6.112 25.842 1.00 83.44 92 SER A N 1
ATOM 728 C CA . SER A 1 92 ? -7.203 -5.892 27.292 1.00 83.44 92 SER A CA 1
ATOM 729 C C . SER A 1 92 ? -6.352 -4.663 27.613 1.00 83.44 92 SER A C 1
ATOM 731 O O . SER A 1 92 ? -6.830 -3.738 28.265 1.00 83.44 92 SER A O 1
ATOM 733 N N . LYS A 1 93 ? -5.137 -4.588 27.050 1.00 84.69 93 LYS A N 1
ATOM 734 C CA . LYS A 1 93 ? -4.234 -3.442 27.250 1.00 84.69 93 LYS A CA 1
ATOM 735 C C . LYS A 1 93 ? -4.830 -2.122 26.767 1.00 84.69 93 LYS A C 1
ATOM 737 O O . LYS A 1 93 ? -4.586 -1.087 27.373 1.00 84.69 93 LYS A O 1
ATOM 742 N N . ARG A 1 94 ? -5.606 -2.138 25.679 1.00 82.69 94 ARG A N 1
ATOM 743 C CA . ARG A 1 94 ? -6.287 -0.944 25.162 1.00 82.69 94 ARG A CA 1
ATOM 744 C C . ARG A 1 94 ? -7.376 -0.458 26.114 1.00 82.69 94 ARG A C 1
ATOM 746 O O . ARG A 1 94 ? -7.494 0.746 26.291 1.00 82.69 94 ARG A O 1
ATOM 753 N N . LYS A 1 95 ? -8.150 -1.366 26.720 1.00 79.62 95 LYS A N 1
ATOM 754 C CA . LYS A 1 95 ? -9.196 -1.011 27.697 1.00 79.62 95 LYS A CA 1
ATOM 755 C C . LYS A 1 95 ? -8.619 -0.457 28.998 1.00 79.62 95 LYS A C 1
ATOM 757 O O . LYS A 1 95 ? -9.225 0.421 29.593 1.00 79.62 95 LYS A O 1
ATOM 762 N N . GLU A 1 96 ? -7.467 -0.967 29.419 1.00 87.00 96 GLU A N 1
ATOM 763 C CA . GLU A 1 96 ? -6.753 -0.499 30.615 1.00 87.00 96 GLU A CA 1
ATOM 764 C C . GLU A 1 96 ? -6.010 0.827 30.383 1.00 87.00 96 GLU A C 1
ATOM 766 O O . GLU A 1 96 ? -5.608 1.492 31.334 1.00 87.00 96 GLU A O 1
ATOM 771 N N . ASN A 1 97 ? -5.815 1.228 29.125 1.00 90.88 97 ASN A N 1
ATOM 772 C CA . ASN A 1 97 ? -5.108 2.449 28.775 1.00 90.88 97 ASN A CA 1
ATOM 773 C C . ASN A 1 97 ? -6.068 3.648 28.72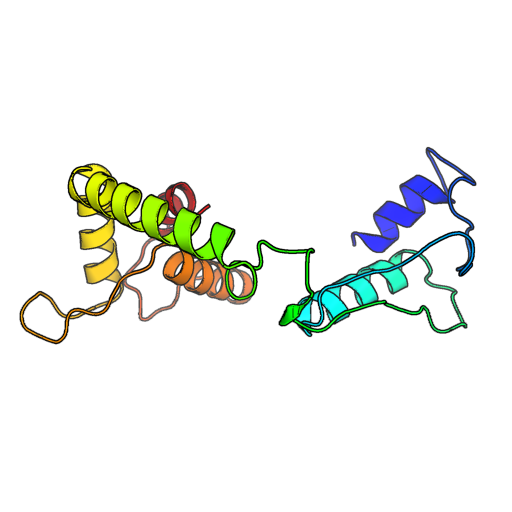1 1.00 90.88 97 ASN A C 1
ATOM 775 O O . ASN A 1 97 ? -6.800 3.827 27.746 1.00 90.88 97 ASN A O 1
ATOM 779 N N . GLU A 1 98 ? -5.994 4.501 29.744 1.00 92.38 98 GLU A N 1
ATOM 780 C CA . GLU A 1 98 ? -6.834 5.695 29.901 1.00 92.38 98 GLU A CA 1
ATOM 781 C C . GLU A 1 98 ? -6.744 6.660 28.703 1.00 92.38 98 GLU A C 1
ATOM 783 O O . GLU A 1 98 ? -7.758 7.195 28.242 1.00 92.38 98 GLU A O 1
ATOM 788 N N . TYR A 1 99 ? -5.547 6.823 28.127 1.00 92.81 99 TYR A N 1
ATOM 789 C CA . TYR A 1 99 ? -5.348 7.646 26.933 1.00 92.81 99 TYR A CA 1
ATOM 790 C C . TYR A 1 99 ? -6.111 7.082 25.726 1.00 92.81 99 TYR A C 1
ATOM 792 O O . TYR A 1 99 ? -6.837 7.813 25.049 1.00 92.81 99 TYR A O 1
ATOM 800 N N . LEU A 1 100 ? -6.000 5.774 25.469 1.00 90.50 100 LEU A N 1
ATOM 801 C CA . LEU A 1 100 ? -6.669 5.138 24.330 1.00 90.50 100 LEU A CA 1
ATOM 802 C C . LEU A 1 100 ? -8.189 5.076 24.512 1.00 90.50 100 LEU A C 1
ATOM 804 O O . LEU A 1 100 ? -8.915 5.238 23.529 1.00 90.50 100 LEU A O 1
ATOM 808 N N . SER A 1 101 ? -8.682 4.893 25.741 1.00 88.38 101 SER A N 1
ATOM 809 C CA . SER A 1 101 ? -10.119 4.968 26.021 1.00 88.38 101 SER A CA 1
ATOM 810 C C . SER A 1 101 ? -10.666 6.383 25.829 1.00 88.38 101 SER A C 1
ATOM 812 O O . SER A 1 101 ? -11.726 6.551 25.225 1.00 88.38 101 SER A O 1
ATOM 814 N N . GLY A 1 102 ? -9.929 7.408 26.275 1.00 91.56 102 GLY A N 1
ATOM 815 C CA . GLY A 1 102 ? -10.310 8.808 26.079 1.00 91.56 102 GLY A CA 1
ATOM 816 C C . GLY A 1 102 ? -10.296 9.215 24.604 1.00 91.56 102 GLY A C 1
ATOM 817 O O . GLY A 1 102 ? -11.189 9.924 24.138 1.00 91.56 102 GLY A O 1
ATOM 818 N N . LEU A 1 103 ? -9.322 8.722 23.833 1.00 92.12 103 LEU A N 1
ATOM 819 C CA . LEU A 1 103 ? -9.288 8.899 22.383 1.00 92.12 103 LEU A CA 1
ATOM 820 C C . LEU A 1 103 ? -10.474 8.205 21.697 1.00 92.12 103 LEU A C 1
ATOM 822 O O . LEU A 1 103 ? -11.132 8.821 20.863 1.00 92.12 103 LEU A O 1
ATOM 826 N N . GLU A 1 104 ? -10.797 6.962 22.067 1.00 90.44 104 GLU A N 1
ATOM 827 C CA . GLU A 1 104 ? -11.958 6.260 21.510 1.00 90.44 104 GLU A CA 1
ATOM 828 C C . GLU A 1 104 ? -13.272 7.004 21.782 1.00 90.44 104 GLU A C 1
ATOM 830 O O . GLU A 1 104 ? -14.095 7.118 20.875 1.00 90.44 104 GLU A O 1
ATOM 835 N N . ALA A 1 105 ? -13.465 7.540 22.991 1.00 89.69 105 ALA A N 1
ATOM 836 C CA . ALA A 1 105 ? -14.666 8.296 23.340 1.00 89.69 105 ALA A CA 1
ATOM 837 C C . ALA A 1 105 ? -14.842 9.536 22.448 1.00 89.69 105 ALA A C 1
ATOM 839 O O . ALA A 1 105 ? -15.904 9.712 21.847 1.00 89.69 105 ALA A O 1
ATOM 840 N N . ARG A 1 106 ? -13.777 10.335 22.282 1.00 92.06 106 ARG A N 1
ATOM 841 C CA . ARG A 1 106 ? -13.775 11.504 21.385 1.00 92.06 106 ARG A CA 1
ATOM 842 C C . ARG A 1 106 ? -14.026 11.117 19.929 1.00 92.06 106 ARG A C 1
ATOM 844 O O . ARG A 1 106 ? -14.757 11.805 19.227 1.00 92.06 106 ARG A O 1
ATOM 851 N N . LEU A 1 107 ? -13.453 10.004 19.465 1.00 91.69 107 LEU A N 1
ATOM 852 C CA . LEU A 1 107 ? -13.677 9.511 18.103 1.00 91.69 107 LEU A CA 1
ATOM 853 C C . LEU A 1 107 ? -15.128 9.076 17.881 1.00 91.69 107 LEU A C 1
ATOM 855 O O . LEU A 1 107 ? -15.696 9.403 16.843 1.00 91.69 107 LEU A O 1
ATOM 859 N N . ARG A 1 108 ? -15.743 8.372 18.842 1.00 90.38 108 ARG A N 1
ATOM 860 C CA . ARG A 1 108 ? -17.161 7.970 18.767 1.00 90.38 108 ARG A CA 1
ATOM 861 C C . ARG A 1 108 ? -18.088 9.174 18.680 1.00 90.38 108 ARG A C 1
ATOM 863 O O . ARG A 1 108 ? -19.020 9.148 17.880 1.00 90.38 108 ARG A O 1
ATOM 870 N N . GLU A 1 109 ? -17.814 10.202 19.478 1.00 91.00 109 GLU A N 1
ATOM 871 C CA . GLU A 1 109 ? -18.540 11.471 19.442 1.00 91.00 109 GLU A CA 1
ATOM 872 C C . GLU A 1 109 ? -18.377 12.161 18.085 1.00 91.00 109 GLU A C 1
ATOM 874 O O . GLU A 1 109 ? -19.375 12.455 17.430 1.00 91.00 109 GLU A O 1
ATOM 879 N N . ALA A 1 110 ? -17.137 12.291 17.603 1.00 90.88 110 ALA A N 1
ATOM 880 C CA . ALA A 1 110 ? -16.837 12.914 16.318 1.00 90.88 110 ALA A CA 1
ATOM 881 C C . ALA A 1 110 ? -17.558 12.236 15.142 1.00 90.88 110 ALA A C 1
ATOM 883 O O . ALA A 1 110 ? -18.013 12.912 14.224 1.00 90.88 110 ALA A O 1
ATOM 884 N N . VAL A 1 111 ? -17.695 10.906 15.151 1.00 89.00 111 VAL A N 1
ATOM 885 C CA . VAL A 1 111 ? -18.392 10.174 14.076 1.00 89.00 111 VAL A CA 1
ATOM 886 C C . VAL A 1 111 ? -19.864 9.883 14.359 1.00 89.00 111 VAL A C 1
ATOM 888 O O . VAL A 1 111 ? -20.487 9.129 13.611 1.00 89.00 111 VAL A O 1
ATOM 891 N N . LYS A 1 112 ? -20.429 10.472 15.421 1.00 86.62 112 LYS A N 1
ATOM 892 C CA . LYS A 1 112 ? -21.844 10.336 15.807 1.00 86.62 112 LYS A CA 1
ATOM 893 C C . LYS A 1 112 ? -22.290 8.875 15.941 1.00 86.62 112 LYS A C 1
ATOM 895 O O . LYS A 1 112 ? -23.407 8.518 15.568 1.00 86.62 112 LYS A O 1
ATOM 900 N N . LEU A 1 113 ? -21.409 8.010 16.452 1.00 80.50 113 LEU A N 1
ATOM 901 C CA . LEU A 1 113 ? -21.768 6.619 16.724 1.00 80.50 113 LEU A CA 1
ATOM 902 C C . LEU A 1 113 ? -22.678 6.537 17.963 1.00 80.50 113 LEU A C 1
ATOM 904 O O . LEU A 1 113 ? -22.441 7.274 18.925 1.00 80.50 113 LEU A O 1
ATOM 908 N N . PRO A 1 114 ? -23.680 5.633 17.977 1.00 68.44 114 PRO A N 1
ATOM 909 C CA . PRO A 1 114 ? -24.570 5.462 19.122 1.00 68.44 114 PRO A CA 1
ATOM 910 C C . PRO A 1 114 ? -23.790 5.207 20.417 1.00 68.44 114 PRO A C 1
ATOM 912 O O . PRO A 1 114 ? -22.798 4.467 20.425 1.00 68.44 114 PRO A O 1
ATOM 915 N N . LYS A 1 115 ? -24.244 5.829 21.512 1.00 63.41 115 LYS A N 1
ATOM 916 C CA . LYS A 1 115 ? -23.761 5.531 22.868 1.00 63.41 115 LYS A CA 1
ATOM 917 C C . LYS A 1 115 ? -24.380 4.209 23.349 1.00 63.41 115 LYS A C 1
ATOM 919 O O . LYS A 1 115 ? -25.393 3.770 22.812 1.00 63.41 115 LYS A O 1
ATOM 924 N N . ASP A 1 116 ? -23.725 3.561 24.313 1.00 58.91 116 ASP A N 1
ATOM 925 C CA . ASP A 1 116 ? -24.065 2.222 24.819 1.00 58.91 116 ASP A CA 1
ATOM 926 C C . ASP A 1 116 ? -25.583 2.016 25.042 1.00 58.91 116 ASP A C 1
ATOM 928 O O . ASP A 1 116 ? -26.245 2.854 25.651 1.00 58.91 116 ASP A O 1
ATOM 932 N N . GLY A 1 117 ? -26.116 0.885 24.561 1.00 54.84 117 GLY A N 1
ATOM 933 C CA . GLY A 1 117 ? -27.534 0.498 24.667 1.00 54.84 117 GLY A CA 1
ATOM 934 C C . GLY A 1 117 ? -28.157 0.115 23.320 1.00 54.84 117 GLY A C 1
ATOM 935 O O . GLY A 1 117 ? -28.938 -0.830 23.249 1.00 54.84 117 GLY A O 1
ATOM 936 N N . GLU A 1 118 ? -27.726 0.770 22.243 1.00 57.94 118 GLU A N 1
ATOM 937 C CA . GLU A 1 118 ? -27.918 0.307 20.866 1.00 57.94 118 GLU A CA 1
ATOM 938 C C . GLU A 1 118 ? -26.701 -0.516 20.429 1.00 57.94 118 GLU A C 1
ATOM 940 O O . GLU A 1 118 ? -25.611 -0.359 20.981 1.00 57.94 118 GLU A O 1
ATOM 945 N N . GLU A 1 119 ? -26.890 -1.429 19.476 1.00 57.97 119 GLU A N 1
ATOM 946 C CA . GLU A 1 119 ? -25.896 -2.394 18.990 1.00 57.97 119 GLU A CA 1
ATOM 947 C C . GLU A 1 119 ? -24.500 -1.750 18.832 1.00 57.97 119 GLU A C 1
ATOM 949 O O . GLU A 1 119 ? -24.225 -1.015 17.878 1.00 57.97 119 GLU A O 1
ATOM 954 N N . LYS A 1 120 ? -23.623 -1.960 19.828 1.00 64.19 120 LYS A N 1
ATOM 955 C CA . LYS A 1 120 ? -22.347 -1.247 19.951 1.00 64.19 120 LYS A CA 1
ATOM 956 C C . LYS A 1 120 ? -21.468 -1.577 18.753 1.00 64.19 120 LYS A C 1
ATOM 958 O O . LYS A 1 120 ? -20.811 -2.616 18.719 1.00 64.19 120 LYS A O 1
ATOM 963 N N . LYS A 1 121 ? -21.429 -0.674 17.772 1.00 69.81 121 LYS A N 1
ATOM 964 C CA . LYS A 1 121 ? -20.569 -0.842 16.601 1.00 69.81 121 LYS A CA 1
ATOM 965 C C . LYS A 1 121 ? -19.103 -0.792 17.027 1.00 69.81 121 LYS A C 1
ATOM 967 O O . LYS A 1 121 ? -18.676 0.108 17.768 1.00 69.81 121 LYS A O 1
ATOM 972 N N . ASP A 1 122 ? -18.350 -1.784 16.559 1.00 76.00 122 ASP A N 1
ATOM 973 C CA . ASP A 1 122 ? -16.912 -1.877 16.780 1.00 76.00 122 ASP A CA 1
ATOM 974 C C . ASP A 1 122 ? -16.200 -0.704 16.091 1.00 76.00 122 ASP A C 1
ATOM 976 O O . ASP A 1 122 ? -16.417 -0.434 14.906 1.00 76.00 122 ASP A O 1
ATOM 980 N N . LEU A 1 123 ? -15.354 0.001 16.845 1.00 84.62 123 LEU A N 1
ATOM 981 C CA . LEU A 1 123 ? -14.597 1.149 16.360 1.00 84.62 123 LEU A CA 1
ATOM 982 C C . LEU A 1 123 ? -13.128 0.751 16.206 1.00 84.62 123 LEU A C 1
ATOM 984 O O . LEU A 1 123 ? -12.386 0.554 17.176 1.00 84.62 123 LEU A O 1
ATOM 988 N N . ARG A 1 124 ? -12.697 0.674 14.945 1.00 88.69 124 ARG A N 1
ATOM 989 C CA . ARG A 1 124 ? -11.336 0.291 14.556 1.00 88.69 124 ARG A CA 1
ATOM 990 C C . ARG A 1 124 ? -10.545 1.528 14.142 1.00 88.69 124 ARG A C 1
ATOM 992 O O . ARG A 1 124 ? -10.824 2.098 13.090 1.00 88.69 124 ARG A O 1
ATOM 999 N N . PHE A 1 125 ? -9.536 1.902 14.934 1.00 91.75 125 PHE A N 1
ATOM 1000 C CA . PHE A 1 125 ? -8.699 3.088 14.687 1.00 91.75 125 PHE A CA 1
ATOM 1001 C C . PHE A 1 125 ? -8.096 3.097 13.281 1.00 91.75 125 PHE A C 1
ATOM 1003 O O . PHE A 1 125 ? -8.236 4.085 12.572 1.00 91.75 125 PHE A O 1
ATOM 1010 N N . VAL A 1 126 ? -7.539 1.966 12.836 1.00 92.12 126 VAL A N 1
ATOM 1011 C CA . VAL A 1 126 ? -6.972 1.821 11.484 1.00 92.12 126 VAL A CA 1
ATOM 1012 C C . VAL A 1 126 ? -7.997 2.147 10.395 1.00 92.12 126 VAL A C 1
ATOM 1014 O O . VAL A 1 126 ? -7.687 2.878 9.464 1.00 92.12 126 VAL A O 1
ATOM 1017 N N . ALA A 1 127 ? -9.233 1.654 10.520 1.00 90.94 127 ALA A N 1
ATOM 1018 C CA . ALA A 1 127 ? -10.270 1.897 9.517 1.00 90.94 127 ALA A CA 1
ATOM 1019 C C . ALA A 1 127 ? -10.720 3.365 9.501 1.00 90.94 127 ALA A C 1
ATOM 1021 O O . ALA A 1 127 ? -10.935 3.936 8.437 1.00 90.94 127 ALA A O 1
ATOM 1022 N N . MET A 1 128 ? -10.847 3.989 10.675 1.00 91.06 128 MET A N 1
ATOM 1023 C CA . MET A 1 128 ? -11.186 5.411 10.761 1.00 91.06 128 MET A CA 1
ATOM 1024 C C . MET A 1 128 ? -10.089 6.292 10.177 1.00 91.06 128 MET A C 1
ATOM 1026 O O . MET A 1 128 ? -10.386 7.224 9.430 1.00 91.06 128 MET A O 1
ATOM 1030 N N . TYR A 1 129 ? -8.835 5.979 10.506 1.00 94.19 129 TYR A N 1
ATOM 1031 C CA . TYR A 1 129 ? -7.676 6.684 9.988 1.00 94.19 129 TYR A CA 1
ATOM 1032 C C . TYR A 1 129 ? -7.624 6.587 8.464 1.00 94.19 129 TYR A C 1
ATOM 1034 O O . TYR A 1 129 ? -7.525 7.613 7.797 1.00 94.19 129 TYR A O 1
ATOM 1042 N N . ASP A 1 130 ? -7.777 5.377 7.921 1.00 93.75 130 ASP A N 1
ATOM 1043 C CA . ASP A 1 130 ? -7.757 5.126 6.480 1.00 93.75 130 ASP A CA 1
ATOM 1044 C C . ASP A 1 130 ? -8.823 5.948 5.742 1.00 93.75 130 ASP A C 1
ATOM 1046 O O . ASP A 1 130 ? -8.508 6.656 4.785 1.00 93.75 130 ASP A O 1
ATOM 1050 N N . VAL A 1 131 ? -10.066 5.954 6.239 1.00 92.06 131 VAL A N 1
ATOM 1051 C CA . VAL A 1 131 ? -11.163 6.738 5.649 1.00 92.06 131 VAL A CA 1
ATOM 1052 C C . VAL A 1 131 ? -10.882 8.238 5.724 1.00 92.06 131 VAL A C 1
ATOM 1054 O O . VAL A 1 131 ? -10.985 8.937 4.714 1.00 92.06 131 VAL A O 1
ATOM 1057 N N . ALA A 1 132 ? -10.522 8.749 6.903 1.00 93.00 132 ALA A N 1
ATOM 1058 C CA . ALA A 1 132 ? -10.323 10.180 7.107 1.00 93.00 132 ALA A CA 1
ATOM 1059 C C . ALA A 1 132 ? -9.126 10.709 6.307 1.00 93.00 132 ALA A C 1
ATOM 1061 O O . ALA A 1 132 ? -9.233 11.739 5.638 1.00 93.00 132 ALA A O 1
ATOM 1062 N N . LYS A 1 133 ? -8.001 9.985 6.324 1.00 93.69 133 LYS A N 1
ATOM 1063 C CA . LYS A 1 133 ? -6.784 10.347 5.592 1.00 93.69 133 LYS A CA 1
ATOM 1064 C C . LYS A 1 133 ? -6.998 10.256 4.085 1.00 93.69 133 LYS A C 1
ATOM 1066 O O . LYS A 1 133 ? -6.611 11.182 3.375 1.00 93.69 133 LYS A O 1
ATOM 1071 N N . SER A 1 134 ? -7.663 9.202 3.605 1.00 94.19 134 SER A N 1
ATOM 1072 C CA . SER A 1 134 ? -7.997 9.052 2.186 1.00 94.19 134 SER A CA 1
ATOM 1073 C C . SER A 1 134 ? -8.907 10.178 1.705 1.00 94.19 134 SER A C 1
ATOM 1075 O O . SER A 1 134 ? -8.607 10.811 0.698 1.00 94.19 134 SER A O 1
ATOM 1077 N N . TYR A 1 135 ? -9.982 10.495 2.429 1.00 94.44 135 TYR A N 1
ATOM 1078 C CA . TYR A 1 135 ? -10.881 11.588 2.048 1.00 94.44 135 TYR A CA 1
ATOM 1079 C C . TYR A 1 135 ? -10.156 12.942 2.032 1.00 94.44 135 TYR A C 1
ATOM 1081 O O . TYR A 1 135 ? -10.271 13.708 1.069 1.00 94.44 135 TYR A O 1
ATOM 1089 N N . LYS A 1 136 ? -9.333 13.206 3.053 1.00 93.94 136 LYS A N 1
ATOM 1090 C CA . LYS A 1 136 ? -8.537 14.432 3.142 1.00 93.94 136 LYS A CA 1
ATOM 1091 C C . LYS A 1 136 ? -7.506 14.560 2.036 1.00 93.94 136 LYS A C 1
ATOM 1093 O O . LYS A 1 136 ? -7.326 15.653 1.512 1.00 93.94 136 LYS A O 1
ATOM 1098 N N . PHE A 1 137 ? -6.860 13.467 1.646 1.00 94.44 137 PHE A N 1
ATOM 1099 C CA . PHE A 1 137 ? -5.905 13.481 0.543 1.00 94.44 137 PHE A CA 1
ATOM 1100 C C . PHE A 1 137 ? -6.542 13.970 -0.769 1.00 94.44 137 PHE A C 1
ATOM 1102 O O . PHE A 1 137 ? -5.903 14.702 -1.517 1.00 94.44 137 PHE A O 1
ATOM 1109 N N . HIS A 1 138 ? -7.807 13.618 -1.024 1.00 94.44 138 HIS A N 1
ATOM 1110 C CA . HIS A 1 138 ? -8.497 13.981 -2.265 1.00 94.44 138 HIS A CA 1
ATOM 1111 C C . HIS A 1 138 ? -9.220 15.333 -2.204 1.00 94.44 138 HIS A C 1
ATOM 1113 O O . HIS A 1 138 ? -9.357 15.992 -3.230 1.00 94.44 138 HIS A O 1
ATOM 1119 N N . THR A 1 139 ? -9.705 15.746 -1.029 1.00 94.38 139 THR A N 1
ATOM 1120 C CA . THR A 1 139 ? -10.563 16.941 -0.883 1.00 94.38 139 THR A CA 1
ATOM 1121 C C . THR A 1 139 ? -9.901 18.102 -0.139 1.00 94.38 139 THR A C 1
ATOM 1123 O O . THR A 1 139 ? -10.425 19.211 -0.135 1.00 94.38 139 THR A O 1
ATOM 1126 N N . GLY A 1 140 ? -8.769 17.858 0.527 1.00 91.56 140 GLY A N 1
ATOM 1127 C CA . GLY A 1 140 ? -8.115 18.811 1.425 1.00 91.56 140 GLY A CA 1
ATOM 1128 C C . GLY A 1 140 ? -8.791 18.972 2.793 1.00 91.56 140 GLY A C 1
ATOM 1129 O O . GLY A 1 140 ? -8.268 19.700 3.633 1.00 91.56 140 GLY A O 1
ATOM 1130 N N . GLN A 1 141 ? -9.916 18.297 3.047 1.00 90.81 141 GLN A N 1
ATOM 1131 C CA . GLN A 1 141 ? -10.720 18.433 4.268 1.00 90.81 141 GLN A CA 1
ATOM 1132 C C . GLN A 1 141 ? -11.006 17.067 4.900 1.00 90.81 141 GLN A C 1
ATOM 1134 O O . GLN A 1 141 ? -10.925 16.042 4.236 1.00 90.81 141 GLN A O 1
ATOM 1139 N N . VAL A 1 142 ? -11.359 17.020 6.184 1.00 88.50 142 VAL A N 1
ATOM 1140 C CA . VAL A 1 142 ? -11.909 15.793 6.790 1.00 88.50 142 VAL A CA 1
ATOM 1141 C C . VAL A 1 142 ? -13.334 15.515 6.277 1.00 88.50 142 VAL A C 1
ATOM 1143 O O . VAL A 1 142 ? -13.993 16.442 5.799 1.00 88.50 142 VAL A O 1
ATOM 1146 N N . PRO A 1 143 ? -13.843 14.267 6.360 1.00 88.12 143 PRO A N 1
ATOM 1147 C CA . PRO A 1 143 ? -15.227 13.976 5.995 1.00 88.12 143 PRO A CA 1
ATOM 1148 C C . PRO A 1 143 ? -16.209 14.895 6.742 1.00 88.12 143 PRO A C 1
ATOM 1150 O O . PRO A 1 143 ? -16.160 14.943 7.968 1.00 88.12 143 PRO A O 1
ATOM 1153 N N . PRO A 1 144 ? -17.129 15.596 6.054 1.00 83.44 144 PRO A N 1
ATOM 1154 C CA . PRO A 1 144 ? -17.940 16.661 6.661 1.00 83.44 144 PRO A CA 1
ATOM 1155 C C . PRO A 1 144 ? -18.955 16.157 7.695 1.00 83.44 144 PRO A C 1
ATOM 1157 O O . PRO A 1 144 ? -19.438 16.919 8.524 1.00 83.44 144 PRO A O 1
ATOM 1160 N N . HIS A 1 145 ? -19.295 14.869 7.648 1.00 84.19 145 HIS A N 1
ATOM 1161 C CA . HIS A 1 145 ? -20.158 14.214 8.630 1.00 84.19 145 HIS A CA 1
ATOM 1162 C C . HIS A 1 145 ? -19.392 13.758 9.881 1.00 84.19 145 HIS A C 1
ATOM 1164 O O . HIS A 1 145 ? -20.020 13.319 10.843 1.00 84.19 145 HIS A O 1
ATOM 1170 N N . TYR A 1 146 ? -18.059 13.855 9.873 1.00 85.12 146 TYR A N 1
ATOM 1171 C CA . TYR A 1 146 ? -17.228 13.668 11.051 1.00 85.12 146 TYR A CA 1
ATOM 1172 C C . TYR A 1 146 ? -16.934 15.037 11.661 1.00 85.12 146 TYR A C 1
ATOM 1174 O O . TYR A 1 146 ? -16.270 15.873 11.053 1.00 85.12 146 TYR A O 1
ATOM 1182 N N . GLU A 1 147 ? -17.369 15.249 12.897 1.00 87.31 147 GLU A N 1
ATOM 1183 C CA . GLU A 1 147 ? -16.987 16.393 13.730 1.00 87.31 147 GLU A CA 1
ATOM 1184 C C . GLU A 1 147 ? -15.560 16.185 14.273 1.00 87.31 147 GLU A C 1
ATOM 1186 O O . GLU A 1 147 ? -15.299 16.181 15.472 1.00 87.31 147 GLU A O 1
ATOM 1191 N N . MET A 1 148 ? -14.617 15.933 13.361 1.00 86.88 148 MET A N 1
ATOM 1192 C CA . MET A 1 148 ? -13.231 15.587 13.653 1.00 86.88 148 MET A CA 1
ATOM 1193 C C . MET A 1 148 ? -12.304 16.711 13.204 1.00 86.88 148 MET A C 1
ATOM 1195 O O . MET A 1 148 ? -12.082 16.913 12.014 1.00 86.88 148 MET A O 1
ATOM 1199 N N . GLY A 1 149 ? -11.721 17.424 14.165 1.00 85.50 149 GLY A N 1
ATOM 1200 C CA . GLY A 1 149 ? -10.697 18.427 13.884 1.00 85.50 149 GLY A CA 1
ATOM 1201 C C . GLY A 1 149 ? -9.356 17.825 13.4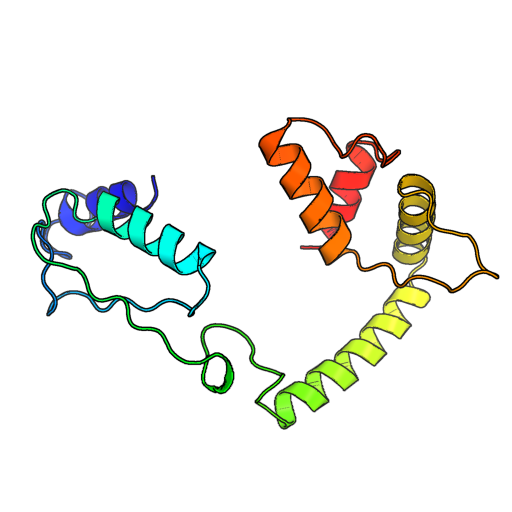47 1.00 85.50 149 GLY A C 1
ATOM 1202 O O . GLY A 1 149 ? -9.091 16.630 13.601 1.00 85.50 149 GLY A O 1
ATOM 1203 N N . GLU A 1 150 ? -8.472 18.693 12.957 1.00 87.94 150 GLU A N 1
ATOM 1204 C CA . GLU A 1 150 ? -7.104 18.352 12.540 1.00 87.94 150 GLU A CA 1
ATOM 1205 C C . GLU A 1 150 ? -6.275 17.692 13.647 1.00 87.94 150 GLU A C 1
ATOM 1207 O O . GLU A 1 150 ? -5.520 16.754 13.390 1.00 87.94 150 GLU A O 1
ATOM 1212 N N . ASP A 1 151 ? -6.433 18.147 14.888 1.00 91.88 151 ASP A N 1
ATOM 1213 C CA . ASP A 1 151 ? -5.678 17.612 16.022 1.00 91.88 151 ASP A CA 1
ATOM 1214 C C . ASP A 1 151 ? -6.123 16.195 16.382 1.00 91.88 151 ASP A C 1
ATOM 1216 O O . ASP A 1 151 ? -5.282 15.327 16.614 1.00 91.88 151 ASP A O 1
ATOM 1220 N N . LEU A 1 152 ? -7.430 15.918 16.314 1.00 93.06 152 LEU A N 1
ATOM 1221 C CA . LEU A 1 152 ? -7.961 14.577 16.546 1.00 93.06 152 LEU A CA 1
ATOM 1222 C C . LEU A 1 152 ? -7.507 13.599 15.451 1.00 93.06 152 LEU A C 1
ATOM 1224 O O . LEU A 1 152 ? -7.163 12.458 15.758 1.00 93.06 152 LEU A O 1
ATOM 1228 N N . LEU A 1 153 ? -7.430 14.045 14.191 1.00 92.69 153 LEU A N 1
ATOM 1229 C CA . LEU A 1 153 ? -6.878 13.232 13.104 1.00 92.69 153 LEU A CA 1
ATOM 1230 C C . LEU A 1 153 ? -5.381 12.941 13.305 1.00 92.69 153 LEU A C 1
ATOM 1232 O O . LEU A 1 153 ? -4.951 11.812 13.080 1.00 92.69 153 LEU A O 1
ATOM 1236 N N . LYS A 1 154 ? -4.587 13.924 13.748 1.00 93.00 154 LYS A N 1
ATOM 1237 C CA . LYS A 1 154 ? -3.158 13.723 14.058 1.00 93.00 154 LYS A CA 1
ATOM 1238 C C . LYS A 1 154 ? -2.950 12.769 15.230 1.00 93.00 154 LYS A C 1
ATOM 1240 O O . LYS A 1 154 ? -2.021 11.967 15.206 1.00 93.00 154 LYS A O 1
ATOM 1245 N N . GLU A 1 155 ? -3.784 12.855 16.262 1.00 94.31 155 GLU A N 1
ATOM 1246 C CA . GLU A 1 155 ? -3.752 11.896 17.367 1.00 94.31 155 GLU A CA 1
ATOM 1247 C C . GLU A 1 155 ? -4.109 10.485 16.893 1.00 94.31 155 GLU A C 1
ATOM 1249 O O . GLU A 1 155 ? -3.403 9.534 17.222 1.00 94.31 155 GLU A O 1
ATOM 1254 N N . LEU A 1 156 ? -5.151 10.356 16.065 1.00 93.81 156 LEU A N 1
ATOM 1255 C CA . LEU A 1 156 ? -5.534 9.086 15.458 1.00 93.81 156 LEU A CA 1
ATOM 1256 C C . LEU A 1 156 ? -4.408 8.503 14.585 1.00 93.81 156 LEU A C 1
ATOM 1258 O O . LEU A 1 156 ? -4.141 7.308 14.661 1.00 93.81 156 LEU A O 1
ATOM 1262 N N . GLU A 1 157 ? -3.707 9.332 13.808 1.00 94.12 157 GLU A N 1
ATOM 1263 C CA . GLU A 1 157 ? -2.551 8.924 12.995 1.00 94.12 157 GLU A CA 1
ATOM 1264 C C . GLU A 1 157 ? -1.438 8.296 13.845 1.00 94.12 157 GLU A C 1
ATOM 1266 O O . GLU A 1 157 ? -0.883 7.273 13.460 1.00 94.12 157 GLU A O 1
ATOM 1271 N N . ARG A 1 158 ? -1.159 8.837 15.038 1.00 92.19 158 ARG A N 1
ATOM 1272 C CA . ARG A 1 158 ? -0.113 8.307 15.935 1.00 92.19 158 ARG A CA 1
ATOM 1273 C C . ARG A 1 158 ? -0.412 6.917 16.489 1.00 92.19 158 ARG A C 1
ATOM 1275 O O . ARG A 1 158 ? 0.520 6.222 16.876 1.00 92.19 158 ARG A O 1
ATOM 1282 N N . VAL A 1 159 ? -1.688 6.549 16.604 1.00 90.19 159 VAL A N 1
ATOM 1283 C CA . VAL A 1 159 ? -2.108 5.262 17.188 1.00 90.19 159 VAL A CA 1
ATOM 1284 C C . VAL A 1 159 ? -2.539 4.235 16.141 1.00 90.19 159 VAL A C 1
ATOM 1286 O O . VAL A 1 159 ? -2.674 3.057 16.468 1.00 90.19 159 VAL A O 1
ATOM 1289 N N . ALA A 1 160 ? -2.831 4.676 14.916 1.00 87.44 160 ALA A N 1
ATOM 1290 C CA . ALA A 1 160 ? -3.316 3.828 13.830 1.00 87.44 160 ALA A CA 1
ATOM 1291 C C . ALA A 1 160 ? -2.210 3.355 12.872 1.00 87.44 160 ALA A C 1
ATOM 1293 O O . ALA A 1 160 ? -2.444 2.393 12.137 1.00 87.44 160 ALA A O 1
ATOM 1294 N N . VAL A 1 161 ? -1.058 4.035 12.864 1.00 68.31 161 VAL A N 1
ATOM 1295 C CA . VAL A 1 161 ? 0.153 3.694 12.094 1.00 68.31 161 VAL A CA 1
ATOM 1296 C C . VAL A 1 161 ? 1.093 2.854 12.951 1.00 68.31 161 VAL A C 1
ATOM 1298 O O . VAL A 1 161 ? 1.616 1.854 12.412 1.00 68.31 161 VAL A O 1
#

Radius of gyration: 22.08 Å; chains: 1; bounding box: 53×41×57 Å

pLDDT: mean 90.29, std 8.39, range [54.84, 98.19]